Protein AF-A0A7S1JMY9-F1 (afdb_monomer_lite)

Foldseek 3Di:
DPCDDQVFFPDWDWDFDPPDDPKGKTWTWGDGPVDPKIKIKIWIFPPPPVDPDPGDDIDIDMDIPAQQPDDPPDFPCNRRVSSLVRVCSVLDDPRSCVPGVD

Radius of gyration: 15.15 Å; chains: 1; bounding box: 39×42×30 Å

Sequence (102 aa):
SPHTPVEGCTTTTASVCPDTLPAVRRHLILTDAGHSFVAWMFIGDPVAIPTARPPLATDVRICTTESAVCGVGVPFKDRFPQTTRLARAVLGAIISARIFDQ

Organism: NCBI:txid1169539

Structure (mmCIF, N/CA/C/O backbone):
data_AF-A0A7S1JMY9-F1
#
_entry.id   AF-A0A7S1JMY9-F1
#
loop_
_atom_site.group_PDB
_atom_site.id
_atom_site.type_symbol
_atom_site.label_atom_id
_atom_site.label_alt_id
_atom_site.label_comp_id
_atom_site.label_asym_id
_atom_site.label_entity_id
_atom_site.label_seq_id
_atom_site.pdbx_PDB_ins_code
_atom_site.Cartn_x
_atom_site.Cartn_y
_atom_site.Cartn_z
_atom_site.occupancy
_atom_site.B_iso_or_equiv
_atom_site.auth_seq_id
_atom_site.auth_comp_id
_atom_site.auth_asym_id
_atom_site.auth_atom_id
_atom_site.pdbx_PDB_model_num
ATOM 1 N N . SER A 1 1 ? 13.360 20.859 2.735 1.00 45.88 1 SER A N 1
ATOM 2 C CA . SER A 1 1 ? 13.074 19.415 2.628 1.00 45.88 1 SER A CA 1
ATOM 3 C C . SER A 1 1 ? 11.956 19.241 1.607 1.00 45.88 1 SER A C 1
ATOM 5 O O . SER A 1 1 ? 10.932 19.887 1.797 1.00 45.88 1 SER A O 1
ATOM 7 N N . PRO A 1 2 ? 12.146 18.515 0.490 1.00 53.88 2 PRO A N 1
ATOM 8 C CA . PRO A 1 2 ? 11.288 18.584 -0.698 1.00 53.88 2 PRO A CA 1
ATOM 9 C C . PRO A 1 2 ? 10.151 17.551 -0.662 1.00 53.88 2 PRO A C 1
ATOM 11 O O . PRO A 1 2 ? 9.850 16.909 -1.664 1.00 53.88 2 PRO A O 1
ATOM 14 N N . HIS A 1 3 ? 9.540 17.352 0.501 1.00 43.06 3 HIS A N 1
ATOM 15 C CA . HIS A 1 3 ? 8.416 16.435 0.644 1.00 43.06 3 HIS A CA 1
ATOM 16 C C . HIS A 1 3 ? 7.165 17.266 0.872 1.00 43.06 3 HIS A C 1
ATOM 18 O O . HIS A 1 3 ? 6.809 17.566 2.007 1.00 43.06 3 HIS A O 1
ATOM 24 N N . THR A 1 4 ? 6.536 17.689 -0.224 1.00 44.56 4 THR A N 1
ATOM 25 C CA . THR A 1 4 ? 5.169 18.202 -0.172 1.00 44.56 4 THR A CA 1
ATOM 26 C C . THR A 1 4 ? 4.283 17.040 0.276 1.00 44.56 4 THR A C 1
ATOM 28 O O . THR A 1 4 ? 4.259 16.017 -0.415 1.00 44.56 4 THR A O 1
ATOM 31 N N . PRO A 1 5 ? 3.616 17.132 1.435 1.00 50.75 5 PRO A N 1
ATOM 32 C CA . PRO A 1 5 ? 2.727 16.076 1.885 1.00 50.75 5 PRO A CA 1
ATOM 33 C C . PRO A 1 5 ? 1.582 15.942 0.878 1.00 50.75 5 PRO A C 1
ATOM 35 O O . PRO A 1 5 ? 0.937 16.927 0.521 1.00 50.75 5 PRO A O 1
ATOM 38 N N . VAL A 1 6 ? 1.361 14.723 0.387 1.00 51.78 6 VAL A N 1
ATOM 39 C CA . VAL A 1 6 ? 0.135 14.393 -0.344 1.00 51.78 6 VAL A CA 1
ATOM 40 C C . VAL A 1 6 ? -1.011 14.519 0.650 1.00 51.78 6 VAL A C 1
ATOM 42 O O . VAL A 1 6 ? -0.932 13.976 1.752 1.00 51.78 6 VAL A O 1
ATOM 45 N N . GLU A 1 7 ? -2.049 15.262 0.274 1.00 45.88 7 GLU A N 1
ATOM 46 C CA . GLU A 1 7 ? -3.217 15.514 1.115 1.00 45.88 7 GLU A CA 1
ATOM 47 C C . GLU A 1 7 ? -3.765 14.179 1.667 1.00 45.88 7 GLU A C 1
ATOM 49 O O . GLU A 1 7 ? -4.189 13.305 0.911 1.00 45.88 7 GLU A O 1
ATOM 54 N N . GLY A 1 8 ? -3.671 13.985 2.989 1.00 53.53 8 GLY A N 1
ATOM 55 C CA . GLY A 1 8 ? -4.104 12.768 3.690 1.00 53.53 8 GLY A CA 1
ATOM 56 C C . GLY A 1 8 ? -3.003 11.805 4.165 1.00 53.53 8 GLY A C 1
ATOM 57 O O . GLY A 1 8 ? -3.310 10.944 4.981 1.00 53.53 8 GLY A O 1
ATOM 58 N N . CYS A 1 9 ? -1.744 11.949 3.738 1.00 49.12 9 CYS A N 1
ATOM 59 C CA . CYS A 1 9 ? -0.614 11.147 4.235 1.00 49.12 9 CYS A CA 1
ATOM 60 C C . CYS A 1 9 ? 0.330 12.015 5.077 1.00 49.12 9 CYS A C 1
ATOM 62 O O . CYS A 1 9 ? 0.975 12.924 4.555 1.00 49.12 9 CYS A O 1
ATOM 64 N N . THR A 1 10 ? 0.454 11.721 6.373 1.00 56.28 10 THR A N 1
ATOM 65 C CA . THR A 1 10 ? 1.213 12.583 7.299 1.00 56.28 10 THR A CA 1
ATOM 66 C C . THR A 1 10 ? 2.726 12.443 7.128 1.00 56.28 10 THR A C 1
ATOM 68 O O . THR A 1 10 ? 3.447 13.427 7.259 1.00 56.28 10 THR A O 1
ATOM 71 N N . THR A 1 11 ? 3.213 11.254 6.755 1.00 53.72 11 THR A N 1
ATOM 72 C CA . THR A 1 11 ? 4.627 11.015 6.430 1.00 53.72 11 THR A CA 1
ATOM 73 C C . THR A 1 11 ? 4.732 9.852 5.450 1.00 53.72 11 THR A C 1
ATOM 75 O O . THR A 1 11 ? 4.228 8.774 5.731 1.00 53.72 11 THR A O 1
ATOM 78 N N . THR A 1 12 ? 5.406 10.035 4.312 1.00 54.12 12 THR A N 1
ATOM 79 C CA . THR A 1 12 ? 5.821 8.931 3.430 1.00 54.12 12 THR A CA 1
ATOM 80 C C . THR A 1 12 ? 7.340 8.851 3.458 1.00 54.12 12 THR A C 1
ATOM 82 O O . THR A 1 12 ? 8.020 9.727 2.928 1.00 54.12 12 THR A O 1
ATOM 85 N N . THR A 1 13 ? 7.892 7.822 4.094 1.00 56.16 13 THR A N 1
ATOM 86 C CA . THR A 1 13 ? 9.337 7.559 4.073 1.00 56.16 13 THR A CA 1
ATOM 87 C C . THR A 1 13 ? 9.600 6.421 3.107 1.00 56.16 13 THR A C 1
ATOM 89 O O . THR A 1 13 ? 9.003 5.363 3.266 1.00 56.16 13 THR A O 1
ATOM 92 N N . ALA A 1 14 ? 10.472 6.641 2.123 1.00 60.12 14 ALA A N 1
ATOM 93 C CA . ALA A 1 14 ? 10.959 5.611 1.216 1.00 60.12 14 ALA A CA 1
ATOM 94 C C . ALA A 1 14 ? 12.429 5.320 1.529 1.00 60.12 14 ALA A C 1
ATOM 96 O O . ALA A 1 14 ? 13.241 6.241 1.565 1.00 60.12 14 ALA A O 1
ATOM 97 N N . SER A 1 15 ? 12.770 4.051 1.748 1.00 57.94 15 SER A N 1
ATOM 98 C CA . SER A 1 15 ? 14.161 3.601 1.867 1.00 57.94 15 SER A CA 1
ATOM 99 C C . SER A 1 15 ? 14.496 2.661 0.715 1.00 57.94 15 SER A C 1
ATOM 101 O O . SER A 1 15 ? 13.683 1.799 0.372 1.00 57.94 15 SER A O 1
ATOM 103 N N . VAL A 1 16 ? 15.674 2.856 0.124 1.00 59.81 16 VAL A N 1
ATOM 104 C CA . VAL A 1 16 ? 16.272 1.970 -0.879 1.00 59.81 16 VAL A CA 1
ATOM 105 C C . VAL A 1 16 ? 17.403 1.229 -0.178 1.00 59.81 16 VAL A C 1
ATOM 107 O O . VAL A 1 16 ? 18.317 1.873 0.328 1.00 59.81 16 VAL A O 1
ATOM 110 N N . CYS A 1 17 ? 17.342 -0.102 -0.129 1.00 54.91 17 CYS A N 1
ATOM 111 C CA . CYS A 1 17 ? 18.438 -0.929 0.381 1.00 54.91 17 CYS A CA 1
ATOM 112 C C . CYS A 1 17 ? 19.371 -1.306 -0.782 1.00 54.91 17 CYS A C 1
ATOM 114 O O . CYS A 1 17 ? 18.939 -2.063 -1.657 1.00 54.91 17 CYS A O 1
ATOM 116 N N . PRO A 1 18 ? 20.610 -0.788 -0.838 1.00 50.34 18 PRO A N 1
ATOM 117 C CA . PRO A 1 18 ? 21.580 -1.126 -1.871 1.00 50.34 18 PRO A CA 1
ATOM 118 C C . PRO A 1 18 ? 22.358 -2.402 -1.504 1.00 50.34 18 PRO A C 1
ATOM 120 O O . PRO A 1 18 ? 23.572 -2.365 -1.334 1.00 50.34 18 PRO A O 1
ATOM 123 N N . ASP A 1 19 ? 21.686 -3.548 -1.385 1.00 51.62 19 ASP A N 1
ATOM 124 C CA . ASP A 1 19 ? 22.346 -4.766 -0.905 1.00 51.62 19 ASP A CA 1
ATOM 125 C C . ASP A 1 19 ? 22.100 -5.944 -1.866 1.00 51.62 19 ASP A C 1
ATOM 127 O O . ASP A 1 19 ? 21.095 -6.652 -1.820 1.00 51.62 19 ASP A O 1
ATOM 131 N N . THR A 1 20 ? 23.115 -6.171 -2.709 1.00 50.47 20 THR A N 1
ATOM 132 C CA . THR A 1 20 ? 23.525 -7.410 -3.418 1.00 50.47 20 THR A CA 1
ATOM 133 C C . THR A 1 20 ? 22.832 -7.913 -4.689 1.00 50.47 20 THR A C 1
ATOM 135 O O . THR A 1 20 ? 23.375 -8.827 -5.299 1.00 50.47 20 THR A O 1
ATOM 138 N N . LEU A 1 21 ? 21.760 -7.311 -5.201 1.00 54.06 21 LEU A N 1
ATOM 139 C CA . LEU A 1 21 ? 21.215 -7.615 -6.542 1.00 54.06 21 LEU A CA 1
ATOM 140 C C . LEU A 1 21 ? 20.508 -6.363 -7.097 1.00 54.06 21 LEU A C 1
ATOM 142 O O . LEU A 1 21 ? 20.165 -5.491 -6.300 1.00 54.06 21 LEU A O 1
ATOM 146 N N . PRO A 1 22 ? 20.242 -6.232 -8.414 1.00 53.84 22 PRO A N 1
ATOM 147 C CA . PRO A 1 22 ? 19.602 -5.043 -8.996 1.00 53.84 22 PRO A CA 1
ATOM 148 C C . PRO A 1 22 ? 18.099 -4.934 -8.656 1.00 53.84 22 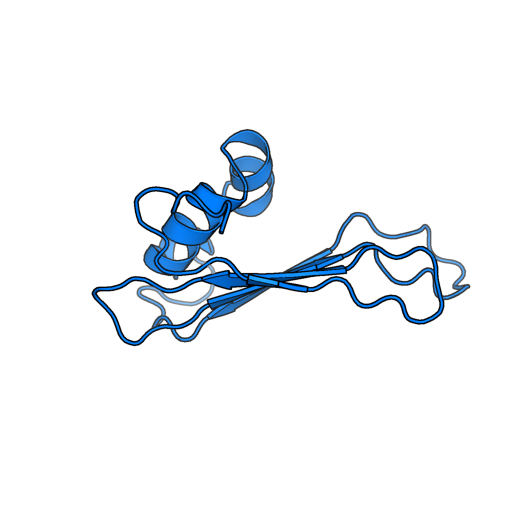PRO A C 1
ATOM 150 O O . PRO A 1 22 ? 17.309 -4.475 -9.472 1.00 53.84 22 PRO A O 1
ATOM 153 N N . ALA A 1 23 ? 17.676 -5.389 -7.475 1.00 56.59 23 ALA A N 1
ATOM 154 C CA . ALA A 1 23 ? 16.290 -5.361 -7.037 1.00 56.59 23 ALA A CA 1
ATOM 155 C C . ALA A 1 23 ? 16.013 -4.047 -6.300 1.00 56.59 23 ALA A C 1
ATOM 157 O O . ALA A 1 23 ? 16.499 -3.822 -5.188 1.00 56.59 23 ALA A O 1
ATOM 158 N N . VAL A 1 24 ? 15.204 -3.179 -6.908 1.00 62.12 24 VAL A N 1
ATOM 159 C CA . VAL A 1 24 ? 14.758 -1.949 -6.252 1.00 62.12 24 VAL A CA 1
ATOM 160 C C . VAL A 1 24 ? 13.653 -2.320 -5.273 1.00 62.12 24 VAL A C 1
ATOM 162 O O . VAL A 1 24 ? 12.557 -2.707 -5.670 1.00 62.12 24 VAL A O 1
ATOM 165 N N . ARG A 1 25 ? 13.930 -2.191 -3.974 1.00 66.75 25 ARG A N 1
ATOM 166 C CA . ARG A 1 25 ? 12.909 -2.295 -2.927 1.00 66.75 25 ARG A CA 1
ATOM 167 C C . ARG A 1 25 ? 12.549 -0.905 -2.430 1.00 66.75 25 ARG A C 1
ATOM 169 O O . ARG A 1 25 ? 13.431 -0.111 -2.115 1.00 66.75 25 ARG A O 1
ATOM 176 N N . ARG A 1 26 ? 11.252 -0.627 -2.356 1.00 73.94 26 ARG A N 1
ATOM 177 C CA . ARG A 1 26 ? 10.677 0.566 -1.740 1.00 73.94 26 ARG A CA 1
ATOM 178 C C . ARG A 1 26 ? 9.832 0.127 -0.557 1.00 73.94 26 ARG A C 1
ATOM 180 O O . ARG A 1 26 ? 8.905 -0.667 -0.703 1.00 73.94 26 ARG A O 1
ATOM 187 N N . HIS A 1 27 ? 10.162 0.659 0.608 1.00 74.50 27 HIS A N 1
ATOM 188 C CA . HIS A 1 27 ? 9.363 0.506 1.815 1.00 74.50 27 HIS A CA 1
ATOM 189 C C . HIS A 1 27 ? 8.654 1.822 2.099 1.00 74.50 27 HIS A C 1
ATOM 191 O O . HIS A 1 27 ? 9.322 2.847 2.118 1.00 74.50 27 HIS A O 1
ATOM 197 N N . LEU A 1 28 ? 7.337 1.793 2.284 1.00 82.44 28 LEU A N 1
ATOM 198 C CA . LEU A 1 28 ? 6.494 2.962 2.509 1.00 82.44 28 LEU A CA 1
ATOM 199 C C . LEU A 1 28 ? 5.749 2.782 3.828 1.00 82.44 28 LEU A C 1
ATOM 201 O O . LEU A 1 28 ? 5.109 1.755 4.046 1.00 82.44 28 LEU A O 1
ATOM 205 N N . ILE A 1 29 ? 5.822 3.789 4.691 1.00 82.19 29 ILE A N 1
ATOM 206 C CA . ILE A 1 29 ? 5.025 3.867 5.917 1.00 82.19 29 ILE A CA 1
ATOM 207 C C . ILE A 1 29 ? 3.853 4.805 5.631 1.00 82.19 29 ILE A C 1
ATOM 209 O O . ILE A 1 29 ? 4.063 5.903 5.120 1.00 82.19 29 ILE A O 1
ATOM 213 N N . LEU A 1 30 ? 2.637 4.352 5.921 1.00 83.12 30 LEU A N 1
ATOM 214 C CA . LEU A 1 30 ? 1.386 5.070 5.714 1.00 83.12 30 LEU A CA 1
ATOM 215 C C . LEU A 1 30 ? 0.745 5.315 7.081 1.00 83.12 30 LEU A C 1
ATOM 217 O O . LEU A 1 30 ? 0.431 4.365 7.803 1.00 83.12 30 LEU A O 1
ATOM 221 N N . THR A 1 31 ? 0.560 6.583 7.431 1.00 80.06 31 THR A N 1
ATOM 222 C CA . THR A 1 31 ? -0.094 7.003 8.674 1.00 80.06 31 THR A CA 1
ATOM 223 C C . THR A 1 31 ? -1.096 8.114 8.395 1.00 80.06 31 THR A C 1
ATOM 225 O O . THR A 1 31 ? -0.869 8.971 7.535 1.00 80.06 31 THR A O 1
ATOM 228 N N . ASP A 1 32 ? -2.203 8.093 9.133 1.00 72.88 32 ASP A N 1
ATOM 229 C CA . ASP A 1 32 ? -3.177 9.182 9.175 1.00 72.88 32 ASP A CA 1
ATOM 230 C C . ASP A 1 32 ? -2.927 10.016 10.441 1.00 72.88 32 ASP A C 1
ATOM 232 O O . ASP A 1 32 ? -2.739 9.466 11.524 1.00 72.88 32 ASP A O 1
ATOM 236 N N . ALA A 1 33 ? -2.910 11.346 10.325 1.00 66.88 33 ALA A N 1
ATOM 237 C CA . ALA A 1 33 ? -2.672 12.255 11.451 1.00 66.88 33 ALA A CA 1
ATOM 238 C C . ALA A 1 33 ? -3.738 12.116 12.551 1.00 66.88 33 ALA A C 1
ATOM 240 O O . ALA A 1 33 ? -3.476 12.443 13.707 1.00 66.88 33 ALA A O 1
ATOM 241 N N . GLY A 1 34 ? -4.935 11.643 12.192 1.00 67.25 34 GLY A N 1
ATOM 242 C CA . GLY A 1 34 ? -6.054 11.506 13.118 1.00 67.25 34 GLY A CA 1
ATOM 243 C C . GLY A 1 34 ? -6.099 10.193 13.901 1.00 67.25 34 GLY A C 1
ATOM 244 O O . GLY A 1 34 ? -6.884 10.108 14.846 1.00 67.25 34 GLY A O 1
ATOM 245 N N . HIS A 1 35 ? -5.338 9.157 13.524 1.00 62.56 35 HIS A N 1
ATOM 246 C CA . HIS A 1 35 ? -5.538 7.795 14.036 1.00 62.56 35 HIS A CA 1
ATOM 247 C C . HIS A 1 35 ? -4.223 7.064 14.329 1.00 62.56 35 HIS A C 1
ATOM 249 O O . HIS A 1 35 ? -3.255 7.159 13.585 1.00 62.56 35 HIS A O 1
ATOM 255 N N . SER A 1 36 ? -4.210 6.252 15.390 1.00 72.94 36 SER A N 1
ATOM 256 C CA . SER A 1 36 ? -3.031 5.496 15.848 1.00 72.94 36 SER A CA 1
ATOM 257 C C . SER A 1 36 ? -2.693 4.258 15.004 1.00 72.94 36 SER A C 1
ATOM 259 O O . SER A 1 36 ? -1.972 3.381 15.481 1.00 72.94 36 SER A O 1
ATOM 261 N N . PHE A 1 37 ? -3.233 4.132 13.789 1.00 75.81 37 PHE A N 1
ATOM 262 C CA . PHE A 1 37 ? -2.925 2.989 12.933 1.00 75.81 37 PHE A CA 1
ATOM 263 C C . PHE A 1 37 ? -1.704 3.274 12.054 1.00 75.81 37 PHE A C 1
ATOM 265 O O . PHE A 1 37 ? -1.416 4.415 11.688 1.00 75.81 37 PHE A O 1
ATOM 272 N N . VAL A 1 38 ? -0.982 2.209 11.719 1.00 80.00 38 VAL A N 1
ATOM 273 C CA . VAL A 1 38 ? 0.194 2.247 10.853 1.00 80.00 38 VAL A CA 1
ATOM 274 C C . VAL A 1 38 ? 0.031 1.156 9.808 1.00 80.00 38 VAL A C 1
ATOM 276 O O . VAL A 1 38 ? -0.275 0.008 10.143 1.00 80.00 38 VAL A O 1
ATOM 279 N N . ALA A 1 39 ? 0.249 1.512 8.545 1.00 85.75 39 ALA A N 1
ATOM 280 C CA . ALA A 1 39 ? 0.380 0.540 7.475 1.00 85.75 39 ALA A CA 1
ATOM 281 C C . ALA A 1 39 ? 1.769 0.610 6.834 1.00 85.75 39 ALA A C 1
ATOM 283 O O . ALA A 1 39 ? 2.324 1.682 6.605 1.00 85.75 39 ALA A O 1
ATOM 284 N N . TRP A 1 40 ? 2.324 -0.557 6.535 1.00 86.69 40 TRP A N 1
ATOM 285 C CA . TRP A 1 40 ? 3.587 -0.736 5.836 1.00 86.69 40 TRP A CA 1
ATOM 286 C C . TRP A 1 40 ? 3.315 -1.335 4.471 1.00 86.69 40 TRP A C 1
ATOM 288 O O . TRP A 1 40 ? 2.658 -2.371 4.360 1.00 86.69 40 TRP A O 1
ATOM 298 N N . MET A 1 41 ? 3.846 -0.697 3.439 1.00 85.00 41 MET A N 1
ATOM 299 C CA . MET A 1 41 ? 3.759 -1.166 2.069 1.00 85.00 41 MET A CA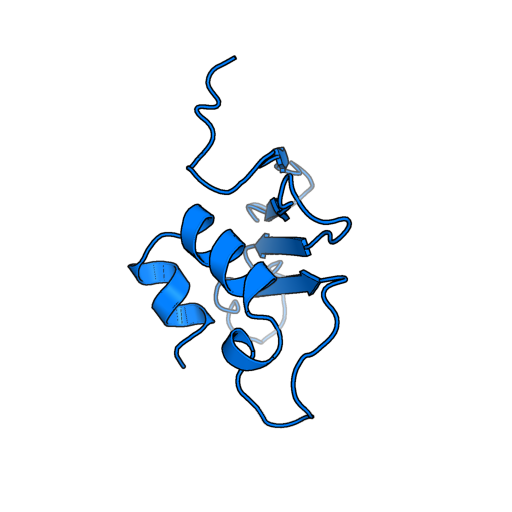 1
ATOM 300 C C . MET A 1 41 ? 5.158 -1.441 1.533 1.00 85.00 41 MET A C 1
ATOM 302 O O . MET A 1 41 ? 6.032 -0.574 1.521 1.00 85.00 41 MET A O 1
ATOM 306 N N . PHE A 1 42 ? 5.354 -2.671 1.082 1.00 82.00 42 PHE A N 1
ATOM 307 C CA . PHE A 1 42 ? 6.581 -3.145 0.469 1.00 82.00 42 PHE A CA 1
ATOM 308 C C . PHE A 1 42 ? 6.321 -3.305 -1.019 1.00 82.00 42 PHE A C 1
ATOM 310 O O . PHE A 1 42 ? 5.406 -4.026 -1.408 1.00 82.00 42 PHE A O 1
ATOM 317 N N . ILE A 1 43 ? 7.124 -2.628 -1.831 1.00 79.94 43 ILE A N 1
ATOM 318 C CA . ILE A 1 43 ? 7.118 -2.751 -3.285 1.00 79.94 43 ILE A CA 1
ATOM 319 C C . ILE A 1 43 ? 8.516 -3.196 -3.671 1.00 79.94 43 ILE A C 1
ATOM 321 O O . ILE A 1 43 ? 9.490 -2.514 -3.349 1.00 79.94 43 ILE A O 1
ATOM 325 N N . GLY A 1 44 ? 8.635 -4.330 -4.340 1.00 74.44 44 GLY A N 1
ATOM 326 C CA . GLY A 1 44 ? 9.942 -4.812 -4.749 1.00 74.44 44 GLY A CA 1
ATOM 327 C C . GLY A 1 44 ? 9.877 -5.667 -5.988 1.00 74.44 44 GLY A C 1
ATOM 328 O O . GLY A 1 44 ? 8.896 -6.374 -6.229 1.00 74.44 44 GLY A O 1
ATOM 329 N N . ASP A 1 45 ? 10.967 -5.634 -6.742 1.00 67.25 45 ASP A N 1
ATOM 330 C CA . ASP A 1 45 ? 11.230 -6.707 -7.681 1.00 67.25 45 ASP A CA 1
ATOM 331 C C . ASP A 1 45 ? 11.471 -7.988 -6.877 1.00 67.25 45 ASP A C 1
ATOM 333 O O . ASP A 1 45 ? 12.183 -7.964 -5.857 1.00 67.25 45 ASP A O 1
ATOM 337 N N . PRO A 1 46 ? 10.879 -9.116 -7.291 1.00 59.06 46 PRO A N 1
ATOM 338 C CA . PRO A 1 46 ? 11.204 -10.385 -6.682 1.00 59.06 46 PRO A CA 1
ATOM 339 C C . PRO A 1 46 ? 12.701 -10.589 -6.839 1.00 59.06 46 PRO A C 1
ATOM 341 O O . PRO A 1 46 ? 13.269 -10.395 -7.915 1.00 59.06 46 PRO A O 1
ATOM 344 N N . VAL A 1 47 ? 13.352 -10.965 -5.740 1.00 57.12 47 VAL A N 1
ATOM 345 C CA . VAL A 1 47 ? 14.749 -11.378 -5.791 1.00 57.12 47 VAL A CA 1
ATOM 346 C C . VAL A 1 47 ? 14.838 -12.447 -6.866 1.00 57.12 47 VAL A C 1
ATOM 348 O O . VAL A 1 47 ? 14.162 -13.473 -6.761 1.00 57.12 47 VAL A O 1
ATOM 351 N N . ALA A 1 48 ? 15.639 -12.190 -7.899 1.00 53.16 48 ALA A N 1
ATOM 352 C CA . ALA A 1 48 ? 16.023 -13.192 -8.874 1.00 53.16 48 ALA A CA 1
ATOM 353 C C . ALA A 1 48 ? 16.884 -14.231 -8.147 1.00 53.16 48 ALA A C 1
ATOM 355 O O . ALA A 1 48 ? 18.106 -14.242 -8.241 1.00 53.16 48 ALA A O 1
ATOM 356 N N . ILE A 1 49 ? 16.244 -15.078 -7.345 1.00 56.25 49 ILE A N 1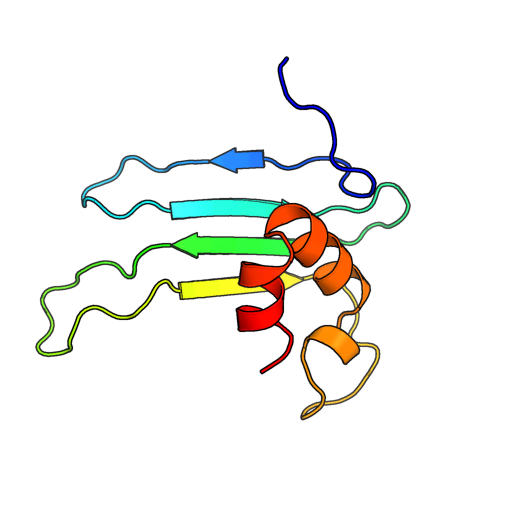
ATOM 357 C CA . ILE A 1 49 ? 16.844 -16.331 -6.936 1.00 56.25 49 ILE A CA 1
ATOM 358 C C . ILE A 1 49 ? 16.917 -17.133 -8.236 1.00 56.25 49 ILE A C 1
ATOM 360 O O . ILE A 1 49 ? 15.875 -17.260 -8.893 1.00 56.25 49 ILE A O 1
ATOM 364 N N . PRO A 1 50 ? 18.096 -17.640 -8.639 1.00 51.28 50 PRO A N 1
ATOM 365 C CA . PRO A 1 50 ? 18.217 -18.516 -9.792 1.00 51.28 50 PRO A CA 1
ATOM 366 C C . PRO A 1 50 ? 17.445 -19.798 -9.480 1.00 51.28 50 PRO A C 1
ATOM 368 O O . PRO A 1 50 ? 17.952 -20.764 -8.922 1.00 51.28 50 PRO A O 1
ATOM 371 N N . THR A 1 51 ? 16.159 -19.758 -9.781 1.00 56.09 51 THR A N 1
ATOM 372 C CA . THR A 1 51 ? 15.221 -20.863 -9.705 1.00 56.09 51 THR A CA 1
ATOM 373 C C . THR A 1 51 ? 14.686 -21.053 -11.110 1.00 56.09 51 THR A C 1
ATOM 375 O O . THR A 1 51 ? 14.605 -20.104 -11.887 1.00 56.09 51 THR A O 1
ATOM 378 N N . ALA A 1 52 ? 14.300 -22.279 -11.453 1.00 55.09 52 ALA A N 1
ATOM 379 C CA . ALA A 1 52 ? 13.737 -22.629 -12.759 1.00 55.09 52 ALA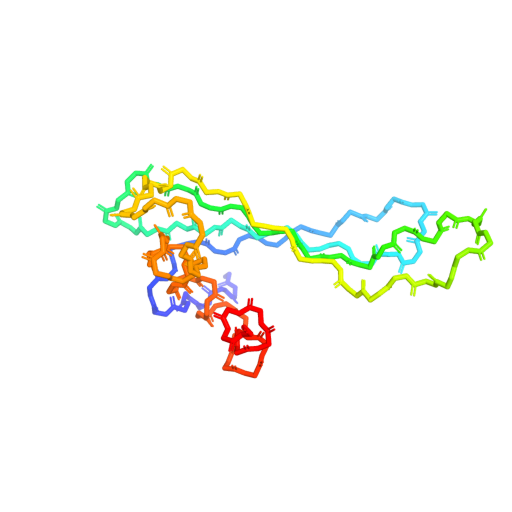 A CA 1
ATOM 380 C C . ALA A 1 52 ? 12.374 -21.955 -13.062 1.00 55.09 52 ALA A C 1
ATOM 382 O O . ALA A 1 52 ? 11.665 -22.366 -13.977 1.00 55.09 52 ALA A O 1
ATOM 383 N N . ARG A 1 53 ? 11.974 -20.951 -12.274 1.00 51.72 53 ARG A N 1
ATOM 384 C CA . ARG A 1 53 ? 10.708 -20.233 -12.373 1.00 51.72 53 ARG A CA 1
ATOM 385 C C . ARG A 1 53 ? 10.961 -18.868 -13.025 1.00 51.72 53 ARG A C 1
ATOM 387 O O . ARG A 1 53 ? 11.935 -18.212 -12.659 1.00 51.72 53 ARG A O 1
ATOM 394 N N . PRO A 1 54 ? 10.106 -18.418 -13.961 1.00 54.81 54 PRO A N 1
ATOM 395 C CA . PRO A 1 54 ? 10.238 -17.086 -14.541 1.00 54.81 54 PRO A CA 1
ATOM 396 C C . PRO A 1 54 ? 10.252 -16.015 -13.438 1.00 54.81 54 PRO A C 1
ATOM 398 O O . PRO A 1 54 ? 9.578 -16.206 -12.415 1.00 54.81 54 PRO A O 1
ATOM 401 N N . PRO A 1 55 ? 11.002 -14.910 -13.626 1.00 55.72 55 PRO A N 1
ATOM 402 C CA . PRO A 1 55 ? 11.025 -13.813 -12.666 1.00 55.72 55 PRO A CA 1
ATOM 403 C C . PRO A 1 55 ? 9.585 -13.373 -12.406 1.00 55.72 55 PRO A C 1
ATOM 405 O O . PRO A 1 55 ? 8.826 -13.120 -13.345 1.00 55.72 55 PRO A O 1
ATOM 408 N N . LEU A 1 56 ? 9.178 -13.380 -11.134 1.00 56.06 56 LEU A N 1
ATOM 409 C CA . LEU A 1 56 ? 7.835 -12.952 -10.760 1.00 56.06 56 LEU A CA 1
ATOM 410 C C . LEU A 1 56 ? 7.637 -11.482 -11.179 1.00 56.06 56 LEU A C 1
ATOM 412 O O . LEU A 1 56 ? 8.586 -10.705 -11.292 1.00 56.06 56 LEU A O 1
ATOM 416 N N . ALA A 1 57 ? 6.386 -11.096 -11.396 1.00 66.44 57 ALA A N 1
ATOM 417 C CA . ALA A 1 57 ? 6.013 -9.690 -11.462 1.00 66.44 57 ALA A CA 1
ATOM 418 C C . ALA A 1 57 ? 6.384 -8.968 -10.149 1.00 66.44 57 ALA A C 1
ATOM 420 O O . ALA A 1 57 ? 6.613 -9.613 -9.124 1.00 66.44 57 ALA A O 1
ATOM 421 N N . THR A 1 58 ? 6.421 -7.635 -10.180 1.00 69.31 58 THR A N 1
ATOM 422 C CA . THR A 1 58 ? 6.569 -6.784 -8.990 1.00 69.31 58 THR A CA 1
ATOM 423 C C . THR A 1 58 ? 5.655 -7.268 -7.856 1.00 69.31 58 THR A C 1
ATOM 425 O O . THR A 1 58 ? 4.445 -7.390 -8.055 1.00 69.31 58 THR A O 1
ATOM 428 N N . ASP A 1 59 ? 6.229 -7.544 -6.682 1.00 76.19 59 ASP A N 1
ATOM 429 C CA . ASP A 1 59 ? 5.483 -7.974 -5.496 1.00 76.19 59 ASP A CA 1
ATOM 430 C C . ASP A 1 59 ? 5.073 -6.749 -4.673 1.00 76.19 59 ASP A C 1
ATOM 432 O O . ASP A 1 59 ? 5.884 -5.843 -4.436 1.00 76.19 59 ASP A O 1
ATOM 436 N N . VAL A 1 60 ? 3.810 -6.724 -4.243 1.00 79.69 60 VAL A N 1
ATOM 437 C CA . VAL A 1 60 ? 3.280 -5.693 -3.348 1.00 79.69 60 VAL A CA 1
ATOM 438 C C . VAL A 1 60 ? 2.722 -6.368 -2.107 1.00 79.69 60 VAL A C 1
ATOM 440 O O . VAL A 1 60 ? 1.732 -7.095 -2.169 1.00 79.69 60 VAL A O 1
ATOM 443 N N . ARG A 1 61 ? 3.333 -6.083 -0.957 1.00 85.25 61 ARG A N 1
ATOM 444 C CA . ARG A 1 61 ? 2.860 -6.557 0.346 1.00 85.25 61 ARG A CA 1
ATOM 445 C C . ARG A 1 61 ? 2.411 -5.380 1.192 1.00 85.25 61 ARG A C 1
ATOM 447 O O . ARG A 1 61 ? 3.149 -4.411 1.336 1.00 85.25 61 ARG A O 1
ATOM 454 N N . ILE A 1 62 ? 1.225 -5.494 1.783 1.00 86.69 62 ILE A N 1
ATOM 455 C CA . ILE A 1 62 ? 0.669 -4.491 2.692 1.00 86.69 62 ILE A CA 1
ATOM 456 C C . ILE A 1 62 ? 0.421 -5.150 4.046 1.00 86.69 62 ILE A C 1
ATOM 458 O O . ILE A 1 62 ? -0.302 -6.141 4.137 1.00 86.69 62 ILE A O 1
ATOM 462 N N . CYS A 1 63 ? 1.018 -4.591 5.091 1.00 88.00 63 CYS A N 1
ATOM 463 C CA . CYS A 1 63 ? 0.757 -4.944 6.481 1.00 88.00 63 CYS A CA 1
ATOM 464 C C . CYS A 1 63 ? 0.072 -3.748 7.141 1.00 88.00 63 CYS A C 1
ATOM 466 O O . CYS A 1 63 ? 0.559 -2.634 6.995 1.00 88.00 63 CYS A O 1
ATOM 468 N N . THR A 1 64 ? -1.025 -3.948 7.866 1.00 89.50 64 THR A N 1
ATOM 469 C CA . THR A 1 64 ? -1.740 -2.849 8.529 1.00 89.50 64 THR A CA 1
ATOM 470 C C . THR A 1 64 ? -2.169 -3.230 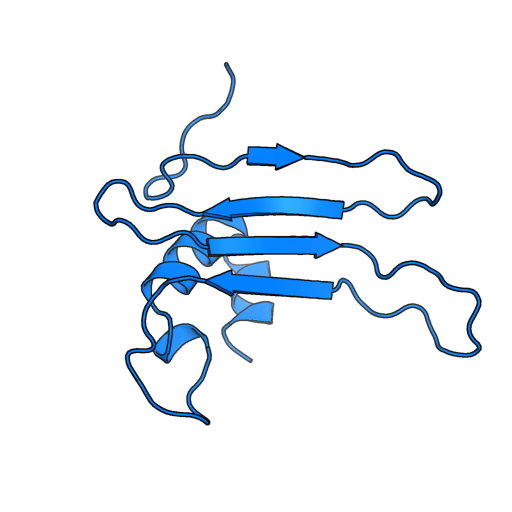9.935 1.00 89.50 64 THR A C 1
ATOM 472 O O . THR A 1 64 ? -2.487 -4.392 10.191 1.00 89.50 64 THR A O 1
ATOM 475 N N . THR A 1 65 ? -2.158 -2.251 10.841 1.00 89.69 65 THR A N 1
ATOM 476 C CA . THR A 1 65 ? -2.768 -2.362 12.174 1.00 89.69 65 THR A CA 1
ATOM 477 C C . THR A 1 65 ? -4.223 -1.888 12.204 1.00 89.69 65 THR A C 1
ATOM 479 O O . THR A 1 65 ? -4.846 -1.908 13.265 1.00 89.69 65 THR A O 1
ATOM 482 N N . GLU A 1 66 ? -4.781 -1.473 11.062 1.00 90.12 66 GLU A N 1
ATOM 483 C CA . GLU A 1 66 ? -6.209 -1.190 10.925 1.00 90.12 66 GLU A CA 1
ATOM 484 C C . GLU A 1 66 ? -7.029 -2.444 11.262 1.00 90.12 66 GLU A C 1
ATOM 486 O O . GLU A 1 66 ? -6.776 -3.533 10.741 1.00 90.12 66 GLU A O 1
ATOM 491 N N . SER A 1 67 ? -8.022 -2.299 12.141 1.00 89.31 67 SER A N 1
ATOM 492 C CA . SER A 1 67 ? -8.936 -3.397 12.451 1.00 89.31 67 SER A CA 1
ATOM 493 C C . SER A 1 67 ? -9.818 -3.689 11.242 1.00 89.31 67 SER A C 1
ATOM 495 O O . SER A 1 67 ? -10.388 -2.773 10.651 1.00 89.31 67 SER A O 1
ATOM 497 N N . ALA A 1 68 ? -9.959 -4.965 10.886 1.00 89.38 68 ALA A N 1
ATOM 498 C CA . ALA A 1 68 ? -10.802 -5.350 9.765 1.00 89.38 68 ALA A CA 1
ATOM 499 C C . ALA A 1 68 ? -12.267 -4.997 10.062 1.00 89.38 68 ALA A C 1
ATOM 501 O O . ALA A 1 68 ? -12.844 -5.497 11.028 1.00 89.38 68 ALA A O 1
ATOM 502 N N . VAL A 1 69 ? -12.887 -4.184 9.206 1.00 87.81 69 VAL A N 1
ATOM 503 C CA . VAL A 1 69 ? -14.305 -3.811 9.365 1.00 87.81 69 VAL A CA 1
ATOM 504 C C . VAL A 1 69 ? -15.259 -4.929 8.932 1.00 87.81 69 VAL A C 1
ATOM 506 O O . VAL A 1 69 ? -16.444 -4.893 9.249 1.00 87.81 69 VAL A O 1
ATOM 509 N N . CYS A 1 70 ? -14.752 -5.922 8.195 1.00 81.75 70 CYS A N 1
ATOM 510 C CA . CYS A 1 70 ? -15.513 -7.033 7.628 1.00 81.75 70 CYS A CA 1
ATOM 511 C C . CYS A 1 70 ? -14.706 -8.345 7.618 1.00 81.75 70 CYS A C 1
ATOM 513 O O . CYS A 1 70 ? -13.469 -8.354 7.666 1.00 81.75 70 CYS A O 1
ATOM 515 N N . GLY A 1 71 ? -15.439 -9.461 7.548 1.00 77.06 71 GLY A N 1
ATOM 516 C CA . GLY A 1 71 ? -14.915 -10.823 7.646 1.00 77.06 71 GLY A CA 1
ATOM 517 C C . GLY A 1 71 ? -14.052 -11.291 6.467 1.00 77.06 71 GLY A C 1
ATOM 518 O O . GLY A 1 71 ? -13.764 -10.567 5.514 1.00 77.06 71 GLY A O 1
ATOM 519 N N . VAL A 1 72 ? -13.608 -12.545 6.558 1.00 75.75 72 VAL A N 1
ATOM 520 C CA . VAL A 1 72 ? -12.774 -13.209 5.545 1.00 75.75 72 VAL A CA 1
ATOM 521 C C . VAL A 1 72 ? -13.558 -13.384 4.237 1.00 75.75 72 VAL A C 1
ATOM 523 O O . VAL A 1 72 ? -14.742 -13.697 4.266 1.00 75.75 72 VAL A O 1
ATOM 526 N N . GLY A 1 73 ? -12.894 -13.195 3.093 1.00 79.38 73 GLY A N 1
ATOM 527 C CA . GLY A 1 73 ? -13.494 -13.343 1.758 1.00 79.38 73 GLY A CA 1
ATOM 528 C C . GLY A 1 73 ? -14.011 -12.043 1.134 1.00 79.38 73 GLY A C 1
ATOM 529 O O . GLY A 1 73 ? -14.352 -12.033 -0.042 1.00 79.38 73 GLY A O 1
ATOM 530 N N . VAL A 1 74 ? -14.021 -10.942 1.889 1.00 86.62 74 VAL A N 1
ATOM 531 C CA . VAL A 1 74 ? -14.339 -9.598 1.384 1.00 86.62 74 VAL A CA 1
ATOM 532 C C . VAL A 1 74 ? -13.075 -8.948 0.779 1.00 86.62 74 VAL A C 1
ATOM 534 O O . VAL A 1 74 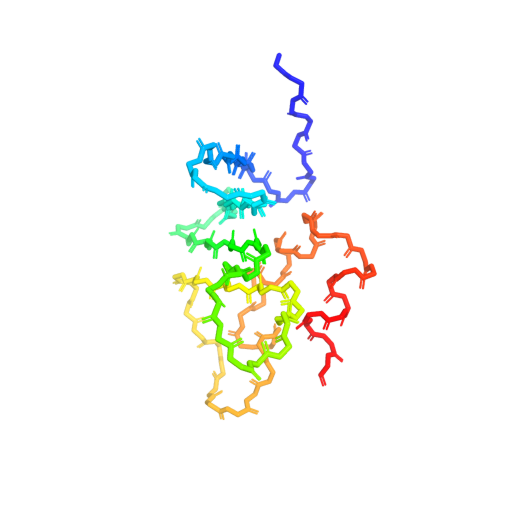? -11.979 -9.194 1.305 1.00 86.62 74 VAL A O 1
ATOM 537 N N . PRO A 1 75 ? -13.179 -8.132 -0.296 1.00 90.12 75 PRO A N 1
ATOM 538 C CA . PRO A 1 75 ? -12.032 -7.452 -0.897 1.00 90.12 75 PRO A CA 1
ATOM 539 C C . PRO A 1 75 ? -11.212 -6.645 0.114 1.00 90.12 75 PRO A C 1
ATOM 541 O O . PRO A 1 75 ? -11.748 -6.081 1.071 1.00 90.12 75 PRO A O 1
ATOM 544 N N . PHE A 1 76 ? -9.898 -6.545 -0.115 1.00 89.38 76 PHE A N 1
ATOM 545 C CA . PHE A 1 76 ? -8.987 -5.833 0.792 1.00 89.38 76 PHE A CA 1
ATOM 546 C C . PHE A 1 76 ? -9.439 -4.389 1.046 1.00 89.38 76 PHE A C 1
ATOM 548 O O . PHE A 1 76 ? -9.447 -3.946 2.194 1.00 89.38 76 PHE A O 1
ATOM 555 N N . LYS A 1 77 ? -9.877 -3.689 -0.010 1.00 90.56 77 LYS A N 1
ATOM 556 C CA . LYS A 1 77 ? -10.349 -2.299 0.065 1.00 90.56 77 LYS A CA 1
ATOM 557 C C . LYS A 1 77 ? -11.525 -2.082 1.004 1.00 90.56 77 LYS A C 1
ATOM 559 O O . LYS A 1 77 ? -11.602 -1.042 1.648 1.00 90.56 77 LYS A O 1
ATOM 564 N N . ASP A 1 78 ? -12.395 -3.075 1.099 1.00 91.00 78 ASP A N 1
ATOM 565 C CA . ASP A 1 78 ? -13.601 -2.999 1.909 1.00 91.00 78 ASP A CA 1
ATOM 566 C C . ASP A 1 78 ? -13.315 -3.461 3.341 1.00 91.00 78 ASP A C 1
ATOM 568 O O . ASP A 1 78 ? -13.961 -3.002 4.273 1.00 91.00 78 ASP A O 1
ATOM 572 N N . ARG A 1 79 ? -12.315 -4.334 3.542 1.00 91.62 79 ARG A N 1
ATOM 573 C CA . ARG A 1 79 ? -11.866 -4.770 4.876 1.00 91.62 79 ARG A CA 1
ATOM 574 C C . ARG A 1 79 ? -10.998 -3.734 5.587 1.00 91.62 79 ARG A C 1
ATOM 576 O O . ARG A 1 79 ? -11.070 -3.655 6.811 1.00 91.62 79 ARG A O 1
ATOM 583 N N . PHE A 1 80 ? -10.196 -2.982 4.834 1.00 90.88 80 PHE A N 1
ATOM 584 C CA . PHE A 1 80 ? -9.220 -2.009 5.337 1.00 90.88 80 PHE A CA 1
ATOM 585 C C . PHE A 1 80 ? -9.325 -0.679 4.562 1.00 90.88 80 PHE A C 1
ATOM 587 O O . PHE A 1 80 ? -8.438 -0.338 3.759 1.00 90.88 80 PHE A O 1
ATOM 594 N N . PRO A 1 81 ? -10.441 0.057 4.718 1.00 90.31 81 PRO A N 1
ATOM 595 C CA . PRO A 1 81 ? -10.711 1.267 3.945 1.00 90.31 81 PRO A CA 1
ATOM 596 C C . PRO A 1 81 ? -9.685 2.386 4.175 1.00 90.31 81 PRO A C 1
ATOM 598 O O . PRO A 1 81 ? -9.337 3.097 3.227 1.00 90.31 81 PRO A O 1
ATOM 601 N N . GLN A 1 82 ? -9.158 2.545 5.392 1.00 88.81 82 GLN A N 1
ATOM 602 C CA . GLN A 1 82 ? -8.206 3.618 5.699 1.00 88.81 82 GLN A CA 1
ATOM 603 C C . GLN A 1 82 ? -6.843 3.342 5.067 1.00 88.81 82 GLN A C 1
ATOM 605 O O . GLN A 1 82 ? -6.290 4.206 4.381 1.00 88.81 82 GLN A O 1
ATOM 610 N N . THR A 1 83 ? -6.347 2.113 5.210 1.00 90.00 83 THR A N 1
ATOM 611 C CA . THR A 1 83 ? -5.115 1.638 4.572 1.00 90.00 83 THR A CA 1
ATOM 612 C C . THR A 1 83 ? -5.198 1.799 3.061 1.00 90.00 83 THR A C 1
ATOM 614 O O . THR A 1 83 ? -4.270 2.304 2.429 1.00 90.00 83 THR A O 1
ATOM 617 N N . THR A 1 84 ? -6.337 1.428 2.479 1.00 90.56 84 THR A N 1
ATOM 618 C CA . THR A 1 84 ? -6.562 1.519 1.034 1.00 90.56 84 THR A CA 1
ATOM 619 C C . THR A 1 84 ? -6.570 2.961 0.550 1.00 90.56 84 THR A C 1
ATOM 621 O O . THR A 1 84 ? -5.964 3.261 -0.479 1.00 90.56 84 THR A O 1
ATOM 624 N N . ARG A 1 85 ? -7.212 3.873 1.289 1.00 89.19 85 ARG A N 1
ATOM 625 C CA . ARG A 1 85 ? -7.224 5.305 0.966 1.00 89.19 85 ARG A CA 1
ATOM 626 C C . ARG A 1 85 ? -5.808 5.884 0.941 1.00 89.19 85 ARG A C 1
ATOM 628 O O . ARG A 1 85 ? -5.444 6.538 -0.035 1.00 89.19 85 ARG A O 1
ATOM 635 N N . LEU A 1 86 ? -5.004 5.608 1.970 1.00 87.44 86 LEU A N 1
ATOM 636 C CA . LEU A 1 86 ? -3.623 6.098 2.044 1.00 87.44 86 LEU A CA 1
ATOM 637 C C . LEU A 1 86 ? -2.744 5.489 0.946 1.00 87.44 86 LEU A C 1
ATOM 639 O O . LEU A 1 86 ? -2.004 6.199 0.266 1.00 87.44 86 LEU A O 1
ATOM 643 N N . ALA A 1 87 ? -2.860 4.179 0.717 1.00 86.69 87 ALA A N 1
ATOM 644 C CA . ALA A 1 87 ? -2.100 3.506 -0.328 1.00 86.69 87 ALA A CA 1
ATOM 645 C C . ALA A 1 87 ? -2.469 4.027 -1.727 1.00 86.69 87 ALA A C 1
ATOM 647 O O . ALA A 1 87 ? -1.582 4.245 -2.550 1.00 86.69 87 ALA A O 1
ATOM 648 N N . ARG A 1 88 ? -3.757 4.299 -1.990 1.00 89.75 88 ARG A N 1
ATOM 649 C CA . ARG A 1 88 ? -4.235 4.927 -3.236 1.00 89.75 88 ARG A CA 1
ATOM 650 C C . ARG A 1 88 ? -3.598 6.288 -3.484 1.00 89.75 88 ARG A C 1
ATOM 652 O O . ARG A 1 88 ? -3.158 6.545 -4.603 1.00 89.75 88 ARG A O 1
ATOM 659 N N . ALA A 1 89 ? -3.519 7.122 -2.450 1.00 85.00 89 ALA A N 1
ATOM 660 C CA . ALA A 1 89 ? -2.916 8.446 -2.546 1.00 85.00 89 ALA A CA 1
ATOM 661 C C . ALA A 1 89 ? -1.428 8.374 -2.941 1.00 85.00 89 ALA A C 1
ATOM 663 O O . ALA A 1 89 ? -0.967 9.175 -3.750 1.00 85.00 89 ALA A O 1
ATOM 664 N N . VAL A 1 90 ? -0.694 7.378 -2.429 1.00 83.06 90 VAL A N 1
ATOM 665 C CA . VAL A 1 90 ? 0.742 7.202 -2.712 1.00 83.06 90 VAL A CA 1
ATOM 666 C C . VAL A 1 90 ? 1.008 6.511 -4.055 1.00 83.06 90 VAL A C 1
ATOM 668 O O . VAL A 1 90 ? 1.950 6.870 -4.757 1.00 83.06 90 VAL A O 1
ATOM 671 N N . LEU A 1 91 ? 0.201 5.516 -4.429 1.00 82.00 91 LEU A N 1
ATOM 672 C CA . LEU A 1 91 ? 0.404 4.720 -5.648 1.00 82.00 91 LEU A CA 1
ATOM 673 C C . LEU A 1 91 ? -0.139 5.398 -6.916 1.00 82.00 91 LEU A C 1
ATOM 675 O O . LEU A 1 91 ? 0.273 5.054 -8.024 1.00 82.00 91 LEU A O 1
ATOM 679 N N . GLY A 1 92 ? -1.075 6.337 -6.771 1.00 83.38 92 GLY A N 1
ATOM 680 C CA . GLY A 1 92 ? -1.790 6.946 -7.889 1.00 83.38 92 GLY A CA 1
ATOM 681 C C . GLY A 1 92 ? -2.860 6.027 -8.494 1.00 83.38 92 GLY A C 1
ATOM 682 O O . GLY A 1 92 ? -2.947 4.831 -8.204 1.00 83.38 92 GLY A O 1
ATOM 683 N N . ALA A 1 93 ? -3.713 6.591 -9.352 1.00 84.56 93 ALA A N 1
ATOM 684 C CA . ALA A 1 93 ? -4.948 5.942 -9.807 1.00 84.56 93 ALA A CA 1
ATOM 685 C C . ALA A 1 93 ? -4.728 4.611 -10.555 1.00 84.56 93 ALA A C 1
ATOM 687 O O . ALA A 1 93 ? -5.397 3.623 -10.273 1.00 84.56 93 ALA A O 1
ATOM 688 N N . ILE A 1 94 ? -3.765 4.559 -11.481 1.00 85.00 94 ILE A N 1
ATOM 689 C CA . ILE A 1 94 ? -3.558 3.382 -12.345 1.00 85.00 94 ILE A CA 1
ATOM 690 C C . ILE A 1 94 ? -3.038 2.184 -11.541 1.00 85.00 94 ILE A C 1
ATOM 692 O O . ILE A 1 94 ? -3.548 1.071 -11.669 1.00 85.00 94 ILE A O 1
ATOM 696 N N . ILE A 1 95 ? -2.015 2.406 -10.713 1.00 83.81 95 ILE A N 1
ATOM 697 C CA . ILE A 1 95 ? -1.379 1.341 -9.929 1.00 83.81 95 ILE A CA 1
ATOM 698 C C . ILE A 1 95 ? -2.319 0.885 -8.814 1.00 83.81 95 ILE A C 1
ATOM 700 O O . ILE A 1 95 ? -2.457 -0.310 -8.567 1.00 83.81 95 ILE A O 1
ATOM 704 N N . SER A 1 96 ? -3.021 1.820 -8.174 1.00 86.81 96 SER A N 1
ATOM 705 C CA . SER A 1 96 ? -3.960 1.465 -7.116 1.00 86.81 96 SER A CA 1
ATOM 706 C C . SER A 1 96 ? -5.164 0.662 -7.616 1.00 86.81 96 SER A C 1
ATOM 708 O O . SER A 1 96 ? -5.558 -0.283 -6.938 1.00 86.81 96 SER A O 1
ATOM 710 N N . ALA A 1 97 ? -5.686 0.944 -8.814 1.00 87.00 97 ALA A N 1
ATOM 711 C CA . ALA A 1 97 ? -6.742 0.132 -9.418 1.00 87.00 97 ALA A CA 1
ATOM 712 C C . ALA A 1 97 ? -6.279 -1.310 -9.691 1.00 87.00 97 ALA A C 1
ATOM 714 O O . ALA A 1 97 ? -6.999 -2.265 -9.415 1.00 87.00 97 ALA A O 1
ATOM 715 N N . ARG A 1 98 ? -5.037 -1.489 -10.162 1.00 86.69 98 ARG A N 1
ATOM 716 C CA . ARG A 1 98 ? -4.441 -2.821 -10.380 1.00 86.69 98 ARG A CA 1
ATOM 717 C C . ARG A 1 98 ? -4.319 -3.646 -9.096 1.00 86.69 98 ARG A C 1
ATOM 719 O O . ARG A 1 98 ? -4.346 -4.865 -9.187 1.00 86.69 98 ARG A O 1
ATOM 726 N N . ILE A 1 99 ? -4.137 -2.997 -7.946 1.00 84.62 99 ILE A N 1
ATOM 727 C CA . ILE A 1 99 ? -3.866 -3.662 -6.662 1.00 84.62 99 ILE A CA 1
ATOM 728 C C . ILE A 1 99 ? -5.145 -3.873 -5.842 1.00 84.62 99 ILE A C 1
ATOM 730 O O . ILE A 1 99 ? -5.275 -4.896 -5.178 1.00 84.62 99 ILE A O 1
ATOM 734 N N . PHE A 1 100 ? -6.080 -2.918 -5.862 1.00 88.62 100 PHE A N 1
ATOM 735 C CA . PHE A 1 100 ? -7.237 -2.912 -4.956 1.00 88.62 100 PHE A CA 1
ATOM 736 C C . PHE A 1 100 ? -8.589 -3.179 -5.626 1.00 88.62 100 PHE A C 1
ATOM 738 O O . PHE A 1 100 ? -9.566 -3.394 -4.910 1.00 88.62 100 PHE A O 1
ATOM 745 N N . ASP A 1 101 ? -8.671 -3.122 -6.959 1.00 85.69 101 ASP A N 1
ATOM 746 C CA . ASP A 1 101 ? -9.931 -3.269 -7.706 1.00 85.69 101 ASP A CA 1
ATOM 747 C C . ASP A 1 101 ? -9.982 -4.523 -8.597 1.00 85.69 101 ASP A C 1
ATOM 749 O O . ASP A 1 101 ? -10.901 -4.649 -9.406 1.00 85.69 101 ASP A O 1
ATOM 753 N N . GLN A 1 102 ? -9.016 -5.438 -8.446 1.00 67.19 102 GLN A N 1
ATOM 754 C CA . GLN A 1 102 ? -9.127 -6.818 -8.941 1.00 67.19 102 GLN A CA 1
ATOM 755 C C . GLN A 1 102 ? -10.104 -7.625 -8.085 1.00 67.19 102 GLN A C 1
ATOM 757 O O . GLN A 1 102 ? -10.807 -8.468 -8.680 1.00 67.19 102 GLN A O 1
#

pLDDT: mean 72.52, std 15.19, range [43.06, 91.62]

Secondary structure (DSSP, 8-state):
---PPPTT-S---EE----SSS--EEEEEEE-TTSS-EEEEEEEPPP----SSPPPP-EEEEEE-SPPSS-TTS-HHHH-HHHHHHHHHHHHHHHHHHHH--